Protein AF-A0A2I0W985-F1 (afdb_monomer_lite)

Radius of gyration: 20.7 Å; chains: 1; bounding box: 53×27×63 Å

Organism: NCBI:txid906689

InterPro domains:
  IPR001944 Glycoside hydrolase, family 35 [PR00742] (67-81)
  IPR001944 Glycoside hydrolase, family 35 [PR00742] (94-110)
  IPR001944 Glycoside hydrolase, family 35 [PTHR23421] (38-144)
  IPR008979 Galactose-binding-like domain superfamily [SSF49785] (37-110)
  IPR048913 Beta-galactosidase, galactose-binding domain [PF21467] (69-139)

pLDDT: mean 82.38, std 17.89, range [24.88, 96.0]

Structure (mmCIF, N/CA/C/O backbone):
data_AF-A0A2I0W985-F1
#
_entry.id   AF-A0A2I0W985-F1
#
loop_
_atom_site.group_PDB
_atom_site.id
_atom_site.type_symbol
_atom_site.label_atom_id
_atom_site.label_alt_id
_atom_site.label_comp_id
_atom_site.label_asym_id
_atom_site.label_entity_id
_atom_site.label_seq_id
_atom_site.pdbx_PDB_ins_code
_atom_site.Cartn_x
_atom_site.Cartn_y
_atom_site.Cartn_z
_atom_site.occupancy
_atom_site.B_iso_or_equiv
_atom_site.auth_seq_id
_atom_site.auth_comp_id
_atom_site.auth_asym_id
_atom_site.auth_atom_id
_atom_site.pdbx_PDB_model_num
ATOM 1 N N . MET A 1 1 ? -15.586 14.356 1.076 1.00 24.88 1 MET A N 1
ATOM 2 C CA . MET A 1 1 ? -17.024 14.196 1.381 1.00 24.88 1 MET A CA 1
ATOM 3 C C . MET A 1 1 ? -17.610 13.279 0.312 1.00 24.88 1 MET A C 1
ATOM 5 O O . MET A 1 1 ? -17.783 13.727 -0.810 1.00 24.88 1 MET A O 1
ATOM 9 N N . LEU A 1 2 ? -17.794 11.987 0.59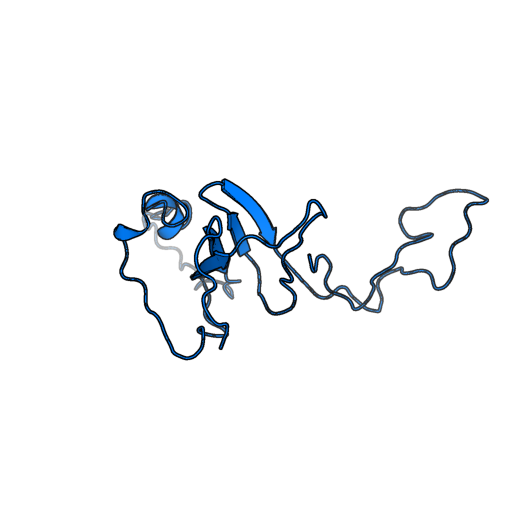0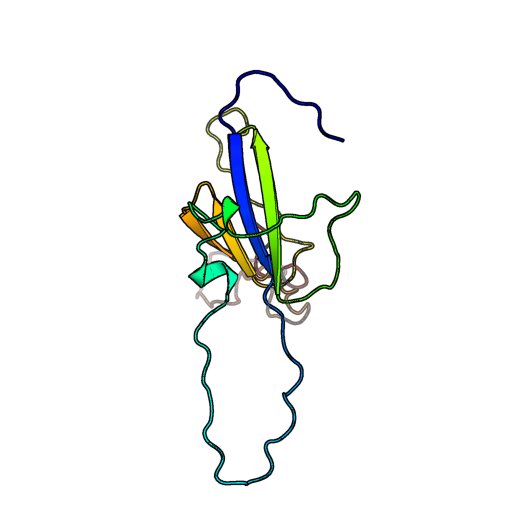 1.00 27.47 2 LEU A N 1
ATOM 10 C CA . LEU A 1 2 ? -18.401 11.036 -0.354 1.00 27.47 2 LEU A CA 1
ATOM 11 C C . LEU A 1 2 ? -19.771 10.635 0.201 1.00 27.47 2 LEU A C 1
ATOM 13 O O . LEU A 1 2 ? -19.882 10.203 1.346 1.00 27.47 2 LEU A O 1
ATOM 17 N N . ARG A 1 3 ? -20.822 10.910 -0.580 1.00 26.67 3 ARG A N 1
ATOM 18 C CA . ARG A 1 3 ? -22.226 10.664 -0.225 1.00 26.67 3 ARG A CA 1
ATOM 19 C C . ARG A 1 3 ? -22.527 9.164 -0.264 1.00 26.67 3 ARG A C 1
ATOM 21 O O . ARG A 1 3 ? -22.135 8.501 -1.216 1.00 26.67 3 ARG A O 1
ATOM 28 N N . ARG A 1 4 ? -23.290 8.684 0.727 1.00 35.59 4 ARG A N 1
ATOM 29 C CA . ARG A 1 4 ? -23.843 7.319 0.806 1.00 35.59 4 ARG A CA 1
ATOM 30 C C . ARG A 1 4 ? -24.839 7.051 -0.338 1.00 35.59 4 ARG A C 1
ATOM 32 O O . ARG A 1 4 ? -25.885 7.706 -0.362 1.00 35.59 4 ARG A O 1
ATOM 39 N N . PRO A 1 5 ? -24.609 6.071 -1.222 1.00 36.06 5 PRO A N 1
ATOM 40 C CA . PRO A 1 5 ? -25.668 5.396 -1.953 1.00 36.06 5 PRO A CA 1
ATOM 41 C C . PRO A 1 5 ? -26.315 4.339 -1.042 1.00 36.06 5 PRO A C 1
ATOM 43 O O . PRO A 1 5 ? -25.664 3.713 -0.211 1.00 36.06 5 PRO A O 1
ATOM 46 N N . ARG A 1 6 ? -27.626 4.138 -1.171 1.00 41.75 6 ARG A N 1
ATOM 47 C CA . ARG A 1 6 ? -28.341 3.062 -0.471 1.00 41.75 6 ARG A CA 1
ATOM 48 C C . ARG A 1 6 ? -28.221 1.772 -1.291 1.00 41.75 6 ARG A C 1
ATOM 50 O O . ARG A 1 6 ? -28.622 1.779 -2.449 1.00 41.75 6 ARG A O 1
ATOM 57 N N . GLY A 1 7 ? -27.727 0.686 -0.685 1.00 45.75 7 GLY A N 1
ATOM 58 C CA . GLY A 1 7 ? -27.944 -0.686 -1.178 1.00 45.75 7 GLY A CA 1
ATOM 59 C C . GLY A 1 7 ? -26.744 -1.462 -1.745 1.00 45.75 7 GLY A C 1
ATOM 60 O O . GLY A 1 7 ? -26.967 -2.493 -2.370 1.00 45.75 7 GLY A O 1
ATOM 61 N N . GLY A 1 8 ? -25.499 -1.013 -1.553 1.00 49.25 8 GLY A N 1
ATOM 62 C CA . GLY A 1 8 ? -24.298 -1.761 -1.959 1.00 49.25 8 GLY A CA 1
ATOM 63 C C . GLY A 1 8 ? -23.758 -2.694 -0.867 1.00 49.25 8 GLY A C 1
ATOM 64 O O . GLY A 1 8 ? -23.962 -2.452 0.323 1.00 49.25 8 GLY A O 1
ATOM 65 N N . ARG A 1 9 ? -23.035 -3.755 -1.259 1.00 57.47 9 ARG A N 1
ATOM 66 C CA . ARG A 1 9 ? -22.182 -4.511 -0.327 1.00 57.47 9 ARG A CA 1
ATOM 67 C C . ARG A 1 9 ? -21.066 -3.574 0.139 1.00 57.47 9 ARG A C 1
ATOM 69 O O . ARG A 1 9 ? -20.334 -3.039 -0.689 1.00 57.47 9 ARG A O 1
ATOM 76 N N . LEU A 1 10 ? -20.982 -3.360 1.447 1.00 65.12 10 LEU A N 1
ATOM 77 C CA . LEU A 1 10 ? -19.946 -2.535 2.052 1.00 65.12 10 LEU A CA 1
ATOM 78 C C . LEU A 1 10 ? -18.672 -3.360 2.232 1.00 65.12 10 LEU A C 1
ATOM 80 O O . LEU A 1 10 ? -18.707 -4.429 2.845 1.00 65.12 10 LEU A O 1
ATOM 84 N N . ASP A 1 11 ? -17.564 -2.836 1.732 1.00 73.94 11 ASP A N 1
ATOM 85 C CA . ASP A 1 11 ? -16.230 -3.383 1.903 1.00 73.94 11 ASP A CA 1
ATOM 86 C C . ASP A 1 11 ? -15.502 -2.636 3.016 1.00 73.94 11 ASP A C 1
ATOM 88 O O . ASP A 1 11 ? -15.419 -1.405 3.038 1.00 73.94 11 ASP A O 1
ATOM 92 N N . ARG A 1 12 ? -14.978 -3.401 3.973 1.00 78.94 12 ARG A N 1
ATOM 93 C CA . ARG A 1 12 ? -14.201 -2.877 5.093 1.00 78.94 12 ARG A CA 1
ATOM 94 C C . ARG A 1 12 ? -12.720 -3.079 4.831 1.00 78.94 12 ARG A C 1
ATOM 96 O O . ARG A 1 12 ? -12.269 -4.222 4.744 1.00 78.94 12 ARG A O 1
ATOM 103 N N . PHE A 1 13 ? -11.973 -1.983 4.798 1.00 79.38 13 PHE A N 1
ATOM 104 C CA . PHE A 1 13 ? -10.520 -1.995 4.742 1.00 79.38 13 PHE A CA 1
ATOM 105 C C . PHE A 1 13 ? -9.927 -1.654 6.099 1.00 79.38 13 PHE A C 1
ATOM 107 O O . PHE A 1 13 ? -10.341 -0.681 6.728 1.00 79.38 13 PHE A O 1
ATOM 114 N N . ASN A 1 14 ? -8.930 -2.435 6.506 1.00 82.25 14 ASN A N 1
ATOM 115 C CA . ASN A 1 14 ? -8.057 -2.107 7.624 1.00 82.25 14 ASN A CA 1
ATOM 116 C C . ASN A 1 14 ? -6.624 -1.959 7.112 1.00 82.25 14 ASN A C 1
ATOM 118 O O . ASN A 1 14 ? -6.186 -2.774 6.299 1.00 82.25 14 ASN A O 1
ATOM 122 N N . LEU A 1 15 ? -5.910 -0.934 7.573 1.00 78.38 15 LEU A N 1
ATOM 123 C CA . LEU A 1 15 ? -4.513 -0.674 7.231 1.00 78.38 15 LEU A CA 1
ATOM 124 C C . LEU A 1 15 ? -3.717 -0.500 8.515 1.00 78.38 15 LEU A C 1
ATOM 126 O O . LEU A 1 15 ? -4.019 0.397 9.296 1.00 78.38 15 LEU A O 1
ATOM 130 N N . ASP A 1 16 ? -2.694 -1.319 8.701 1.00 79.75 16 ASP A N 1
ATOM 131 C CA . ASP A 1 16 ? -1.712 -1.140 9.766 1.00 79.75 16 ASP A CA 1
ATOM 132 C C . ASP A 1 16 ? -0.483 -0.446 9.189 1.00 79.75 16 ASP A C 1
ATOM 134 O O . ASP A 1 16 ? 0.140 -0.972 8.268 1.00 79.75 16 ASP A O 1
ATOM 138 N N . ARG A 1 17 ? -0.129 0.735 9.703 1.00 76.69 17 ARG A N 1
ATOM 139 C CA . ARG A 1 17 ? 1.103 1.439 9.338 1.00 76.69 17 ARG A CA 1
ATOM 140 C C . ARG A 1 17 ? 2.220 1.075 10.311 1.00 76.69 17 ARG A C 1
ATOM 142 O O . ARG A 1 17 ? 2.381 1.710 11.349 1.00 76.69 17 ARG A O 1
ATOM 149 N N . SER A 1 18 ? 3.081 0.148 9.913 1.00 70.69 18 SER A N 1
ATOM 150 C CA . SER A 1 18 ? 4.339 -0.129 10.610 1.00 70.69 18 SER A CA 1
ATOM 151 C C . SER A 1 18 ? 5.310 1.067 10.554 1.00 70.69 18 SER A C 1
ATOM 153 O O . SER A 1 18 ? 5.470 1.716 9.515 1.00 70.69 18 SER A O 1
ATOM 155 N N . GLY A 1 19 ? 5.977 1.357 11.674 1.00 58.00 19 GLY A N 1
ATOM 156 C CA . GLY A 1 19 ? 7.070 2.330 11.752 1.00 58.00 19 GLY A CA 1
ATOM 157 C C . GLY A 1 19 ? 8.445 1.690 11.542 1.00 58.00 19 GLY A C 1
ATOM 158 O O . GLY A 1 19 ? 8.638 0.504 11.796 1.00 58.00 19 GLY A O 1
ATOM 159 N N . SER A 1 20 ? 9.419 2.485 11.101 1.00 49.50 20 SER A N 1
ATOM 160 C CA . SER A 1 20 ? 10.846 2.183 11.248 1.00 49.50 20 SER A CA 1
ATOM 161 C C . SER A 1 20 ? 11.343 2.886 12.506 1.00 49.50 20 SER A C 1
ATOM 163 O O . SER A 1 20 ? 11.435 4.113 12.515 1.00 49.50 20 SER A O 1
ATOM 165 N N . THR A 1 21 ? 11.624 2.141 13.571 1.00 44.72 21 THR A N 1
ATOM 166 C CA . THR A 1 21 ? 12.271 2.692 14.764 1.00 44.72 21 THR A CA 1
ATOM 167 C C . THR A 1 21 ? 13.716 3.084 14.421 1.00 44.72 21 THR A C 1
ATOM 169 O O . THR A 1 21 ? 14.464 2.252 13.901 1.00 44.72 21 THR A O 1
ATOM 172 N N . PRO A 1 22 ? 14.152 4.332 14.683 1.00 39.75 22 PRO A N 1
ATOM 173 C CA . PRO A 1 22 ? 15.569 4.615 14.882 1.00 39.75 22 PRO A CA 1
ATOM 174 C C . PRO A 1 22 ? 16.036 3.773 16.073 1.00 39.75 22 PRO A C 1
ATOM 176 O O . PRO A 1 22 ? 15.246 3.552 16.991 1.00 39.75 22 PRO A O 1
ATOM 179 N N . GLY A 1 23 ? 17.274 3.275 16.022 1.00 43.66 23 GLY A N 1
ATOM 180 C CA . GLY A 1 23 ? 17.841 2.341 16.997 1.00 43.66 23 GLY A CA 1
ATOM 181 C C . GLY A 1 23 ? 17.345 2.576 18.423 1.00 43.66 23 GLY A C 1
ATOM 182 O O . GLY A 1 23 ? 17.470 3.677 18.960 1.00 43.66 23 GLY A O 1
ATOM 183 N N . GLY A 1 24 ? 16.755 1.530 19.006 1.00 43.06 24 GLY A N 1
ATOM 184 C CA . GLY A 1 24 ? 16.394 1.529 20.417 1.00 43.06 24 GLY A CA 1
ATOM 185 C C . GLY A 1 24 ? 17.624 1.818 21.285 1.00 43.06 24 GLY A C 1
ATOM 186 O O . GLY A 1 24 ? 18.755 1.581 20.843 1.00 43.06 24 GLY A O 1
ATOM 187 N N . PRO A 1 25 ? 17.428 2.352 22.500 1.00 43.97 25 PRO A N 1
ATOM 188 C CA . PRO A 1 25 ? 18.530 2.702 23.379 1.00 43.97 25 PRO A CA 1
ATOM 189 C C . PRO A 1 25 ? 19.409 1.472 23.610 1.00 43.97 25 PRO A C 1
ATOM 191 O O . PRO A 1 25 ? 18.911 0.382 23.893 1.00 43.97 25 PRO A O 1
ATOM 194 N N . GLY A 1 26 ? 20.721 1.657 23.438 1.00 45.75 26 GLY A N 1
ATOM 195 C CA . GLY A 1 26 ? 21.715 0.625 23.686 1.00 45.75 26 GLY A CA 1
ATOM 196 C C . GLY A 1 26 ? 21.525 0.058 25.087 1.00 45.75 26 GLY A C 1
ATOM 197 O O . GLY A 1 26 ? 21.641 0.780 26.076 1.00 45.75 26 GLY A O 1
ATOM 198 N N . ALA A 1 27 ? 21.213 -1.233 25.157 1.00 46.16 27 ALA A N 1
ATOM 199 C CA . ALA A 1 27 ? 21.151 -1.954 26.410 1.00 46.16 27 ALA A CA 1
ATOM 200 C C . ALA A 1 27 ? 22.559 -1.973 27.020 1.00 46.16 27 ALA A C 1
ATOM 202 O O . ALA A 1 27 ? 23.464 -2.659 26.536 1.00 46.16 27 ALA A O 1
ATOM 203 N N . GLY A 1 28 ? 22.745 -1.189 28.083 1.00 45.53 28 GLY A N 1
ATOM 204 C CA . GLY A 1 28 ? 23.818 -1.420 29.035 1.00 45.53 28 GLY A CA 1
ATOM 205 C C . GLY A 1 28 ? 23.719 -2.860 29.533 1.00 45.53 28 GLY A C 1
ATOM 206 O O . GLY A 1 28 ? 22.627 -3.351 29.822 1.00 45.53 28 GLY A O 1
ATOM 207 N N . ARG A 1 29 ? 24.859 -3.553 29.584 1.00 51.22 29 ARG A N 1
ATOM 208 C CA . ARG A 1 29 ? 24.960 -4.923 30.096 1.00 51.22 29 ARG A CA 1
ATOM 209 C C . ARG A 1 29 ? 24.671 -4.934 31.597 1.00 51.22 29 ARG A C 1
ATOM 211 O O . ARG A 1 29 ? 25.592 -4.878 32.398 1.00 51.22 29 ARG A O 1
ATOM 218 N N . ASN A 1 30 ? 23.402 -5.046 31.953 1.00 53.91 30 ASN A N 1
ATOM 219 C CA . ASN A 1 30 ? 22.975 -5.698 33.180 1.00 53.91 30 ASN A CA 1
ATOM 220 C C . ASN A 1 30 ? 22.314 -7.013 32.756 1.00 53.91 30 ASN A C 1
ATOM 222 O O . ASN A 1 30 ? 21.611 -7.041 31.747 1.00 53.91 30 ASN A O 1
ATOM 226 N N . GLN A 1 31 ? 22.586 -8.105 33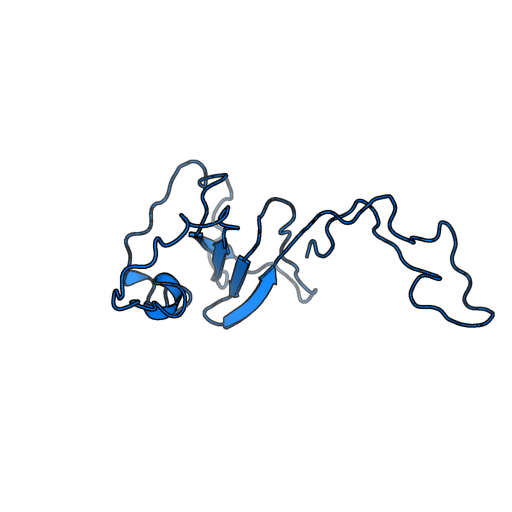.477 1.00 54.91 31 GLN A N 1
ATOM 227 C CA . GLN A 1 31 ? 21.888 -9.391 33.338 1.00 54.91 31 GLN A CA 1
ATOM 228 C C . GLN A 1 31 ? 20.420 -9.183 33.746 1.00 54.91 31 GLN A C 1
ATOM 230 O O . GLN A 1 31 ? 20.023 -9.450 34.872 1.00 54.91 31 GLN A O 1
ATOM 235 N N . GLY A 1 32 ? 19.654 -8.574 32.847 1.00 55.78 32 GLY A N 1
ATOM 236 C CA . GLY A 1 32 ? 18.236 -8.292 32.976 1.00 55.78 32 GLY A CA 1
ATOM 237 C C . GLY A 1 32 ? 17.467 -9.223 32.057 1.00 55.78 32 GLY A C 1
ATOM 238 O O . GLY A 1 32 ? 17.838 -9.413 30.898 1.00 55.78 32 GLY A O 1
ATOM 239 N N . GLU A 1 33 ? 16.423 -9.825 32.605 1.00 64.12 33 GLU A N 1
ATOM 240 C CA . GLU A 1 33 ? 15.418 -10.577 31.870 1.00 64.12 33 GLU A CA 1
ATOM 241 C C . GLU A 1 33 ? 14.864 -9.721 30.721 1.00 64.12 33 GLU A C 1
ATOM 243 O O . GLU A 1 33 ? 14.484 -8.566 30.913 1.00 64.12 33 GLU A O 1
ATOM 248 N N . VAL A 1 34 ? 14.894 -10.260 29.501 1.00 77.38 34 VAL A N 1
ATOM 249 C CA . VAL A 1 34 ? 14.380 -9.571 28.314 1.00 77.38 34 VAL A CA 1
ATOM 250 C C . VAL A 1 34 ? 12.961 -10.064 28.076 1.00 77.38 34 VAL A C 1
ATOM 252 O O . VAL A 1 34 ? 12.767 -11.193 27.628 1.00 77.38 34 VAL A O 1
ATOM 255 N N . GLU A 1 35 ? 11.970 -9.218 28.342 1.00 75.25 35 GLU A N 1
ATOM 256 C CA . GLU A 1 35 ? 10.596 -9.484 27.920 1.00 75.25 35 GLU A CA 1
ATOM 257 C C . GLU A 1 35 ? 10.472 -9.272 26.404 1.00 75.25 35 GLU A C 1
ATOM 259 O O . GLU A 1 35 ? 10.708 -8.181 25.879 1.00 75.25 35 GLU A O 1
ATOM 264 N N . ALA A 1 36 ? 10.115 -10.335 25.682 1.00 81.12 36 ALA A N 1
ATOM 265 C CA . ALA A 1 36 ? 9.891 -10.298 24.243 1.00 81.12 36 ALA A CA 1
ATOM 266 C C . ALA A 1 36 ? 8.387 -10.291 23.940 1.00 81.12 36 ALA A C 1
ATOM 268 O O . ALA A 1 36 ? 7.697 -11.289 24.145 1.00 81.12 36 ALA A O 1
ATOM 269 N N . LEU A 1 37 ? 7.884 -9.179 23.399 1.00 84.44 37 LEU A N 1
ATOM 270 C CA . LEU A 1 37 ? 6.532 -9.103 22.845 1.00 84.44 37 LEU A CA 1
ATOM 271 C C . LEU A 1 37 ? 6.554 -9.535 21.373 1.00 84.44 37 LEU A C 1
ATOM 273 O O . LEU A 1 37 ? 7.360 -9.043 20.581 1.00 84.44 37 LEU A O 1
ATOM 277 N N . ILE A 1 38 ? 5.673 -10.468 21.006 1.00 89.12 38 ILE A N 1
ATOM 278 C CA . ILE A 1 38 ? 5.574 -11.015 19.647 1.00 89.12 38 ILE A CA 1
ATOM 279 C C . ILE A 1 38 ? 4.383 -10.375 18.928 1.00 89.12 38 ILE A C 1
ATOM 281 O O . ILE A 1 38 ? 3.244 -10.507 19.370 1.00 89.12 38 ILE A O 1
ATOM 285 N N . GLY A 1 39 ? 4.645 -9.756 17.775 1.00 88.88 39 GLY A N 1
ATOM 286 C CA . GLY A 1 39 ? 3.610 -9.163 16.922 1.00 88.88 39 GLY A CA 1
ATOM 287 C C . GLY A 1 39 ? 3.087 -7.820 17.432 1.00 88.88 39 GLY A C 1
ATOM 288 O O . GLY A 1 39 ? 3.668 -7.205 18.327 1.00 88.88 39 GLY A O 1
ATOM 289 N N . LEU A 1 40 ? 2.002 -7.342 16.820 1.00 90.81 40 LEU A N 1
ATOM 290 C CA . LEU A 1 40 ? 1.346 -6.093 17.210 1.00 90.81 40 LEU A CA 1
ATOM 291 C C . LEU A 1 40 ? 0.080 -6.362 18.028 1.00 90.81 40 LEU A C 1
ATOM 293 O O . LEU A 1 40 ? -0.678 -7.290 17.747 1.00 90.81 40 LEU A O 1
ATOM 297 N N . GLU A 1 41 ? -0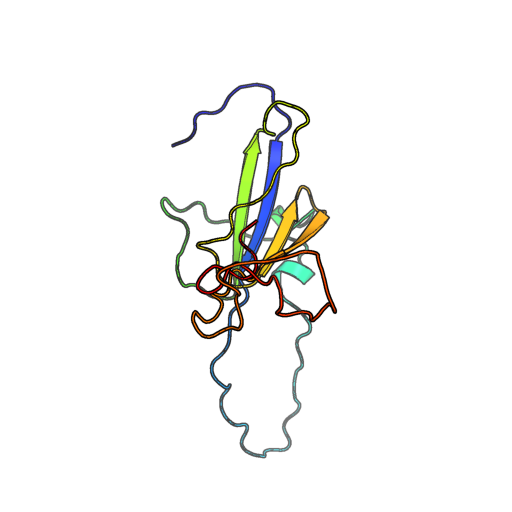.213 -5.493 18.996 1.00 91.44 41 GLU A N 1
ATOM 298 C CA . GLU A 1 41 ? -1.407 -5.612 19.845 1.00 91.44 41 GLU A CA 1
ATOM 299 C C . GLU A 1 41 ? -2.707 -5.664 19.022 1.00 91.44 41 GLU A C 1
ATOM 301 O O . GLU A 1 41 ? -3.574 -6.499 19.270 1.00 91.44 41 GLU A O 1
ATOM 306 N N . GLY A 1 42 ? -2.813 -4.854 17.962 1.00 90.69 42 GLY A N 1
ATOM 307 C CA . GLY A 1 42 ? -3.961 -4.893 17.048 1.00 90.69 42 GLY A CA 1
ATOM 308 C C . GLY A 1 42 ? -4.124 -6.234 16.315 1.00 90.69 42 GLY A C 1
ATOM 309 O O . GLY A 1 42 ? -5.250 -6.666 16.052 1.00 90.69 42 GLY A O 1
ATOM 310 N N . GLU A 1 43 ? -3.022 -6.937 16.030 1.00 91.38 43 GLU A N 1
ATOM 311 C CA . GLU A 1 43 ? -3.073 -8.281 15.448 1.00 91.38 43 GLU A CA 1
ATOM 312 C C . GLU A 1 43 ? -3.570 -9.306 16.468 1.00 91.38 43 GLU A C 1
ATOM 314 O O . GLU A 1 43 ? -4.426 -10.130 16.132 1.00 91.38 43 GLU A O 1
ATOM 319 N N . HIS A 1 44 ? -3.085 -9.217 17.711 1.00 91.62 44 HIS A N 1
ATOM 320 C CA . HIS A 1 44 ? -3.522 -10.070 18.816 1.00 91.62 44 HIS A CA 1
ATOM 321 C C . HIS A 1 44 ? -5.019 -9.895 19.104 1.00 91.62 44 HIS A C 1
ATOM 323 O O . HIS A 1 44 ? -5.757 -10.877 19.196 1.00 91.62 44 HIS A O 1
ATOM 329 N N . LEU A 1 45 ? -5.489 -8.645 19.125 1.00 93.25 45 LEU A N 1
ATOM 330 C CA . LEU A 1 45 ? -6.899 -8.289 19.286 1.00 93.25 45 LEU A CA 1
ATOM 331 C C . LEU A 1 45 ? -7.751 -8.589 18.047 1.00 93.25 45 LEU A C 1
ATOM 333 O O . LEU A 1 45 ? -8.974 -8.502 18.125 1.00 93.25 45 LEU A O 1
ATOM 337 N N . ARG A 1 46 ? -7.137 -8.957 16.913 1.00 92.56 46 ARG A N 1
ATOM 338 C CA . ARG A 1 46 ? -7.801 -9.263 15.634 1.00 92.56 46 ARG A CA 1
ATOM 339 C C . ARG A 1 46 ? -8.709 -8.134 15.137 1.00 92.56 46 ARG A C 1
ATOM 341 O O . ARG A 1 46 ? -9.766 -8.395 14.551 1.00 92.56 46 ARG A O 1
ATOM 348 N N . ILE A 1 47 ? -8.280 -6.881 15.308 1.00 93.31 47 ILE A N 1
ATOM 349 C CA . ILE A 1 47 ? -9.064 -5.687 14.933 1.00 93.31 47 ILE A CA 1
ATOM 350 C C . ILE A 1 47 ? -9.234 -5.519 13.417 1.00 93.31 47 ILE A C 1
ATOM 352 O O . ILE A 1 47 ? -9.988 -4.674 12.957 1.00 93.31 47 ILE A O 1
ATOM 356 N N . TYR A 1 48 ? -8.584 -6.357 12.613 1.00 89.75 48 TYR A N 1
ATOM 357 C CA . TYR A 1 48 ? -8.839 -6.460 11.178 1.00 89.75 48 TYR A CA 1
ATOM 358 C C . TYR A 1 48 ? -10.087 -7.293 10.826 1.00 89.75 48 TYR A C 1
ATOM 360 O O . TYR A 1 48 ? -10.495 -7.295 9.664 1.00 89.75 48 TYR A O 1
ATOM 368 N N . SER A 1 49 ? -10.673 -8.023 11.787 1.00 89.38 49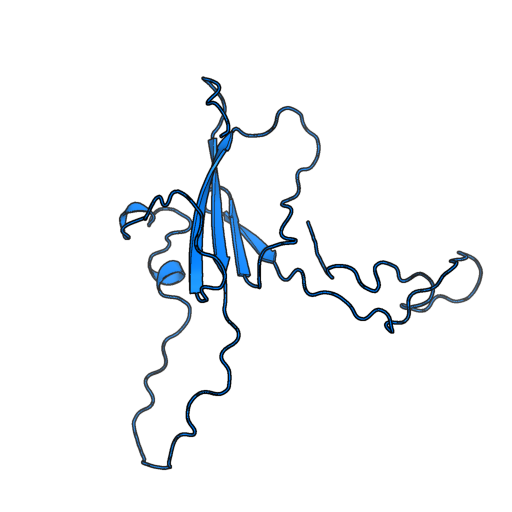 SER A N 1
ATOM 369 C CA . SER A 1 49 ? -11.789 -8.961 11.582 1.00 89.38 49 SER A CA 1
ATOM 370 C C . SER A 1 49 ? -12.866 -8.833 12.674 1.00 89.38 49 SER A C 1
ATOM 372 O O . SER A 1 49 ? -13.533 -7.805 12.756 1.00 89.38 49 SER A O 1
ATOM 374 N N . ASN A 1 50 ? -13.050 -9.859 13.509 1.00 86.81 50 ASN A N 1
ATOM 375 C CA . ASN A 1 50 ? -14.107 -9.934 14.521 1.00 86.81 50 ASN A CA 1
ATOM 376 C C . ASN A 1 50 ? -13.799 -9.104 15.774 1.00 86.81 50 ASN A C 1
ATOM 378 O O . ASN A 1 50 ? -14.687 -8.879 16.584 1.00 86.81 50 ASN A O 1
ATOM 382 N N . GLY A 1 51 ? -12.555 -8.658 15.949 1.00 84.12 51 GLY A N 1
ATOM 383 C CA . GLY A 1 51 ? -12.128 -7.912 17.129 1.00 84.12 51 GLY A CA 1
ATOM 384 C C . GLY A 1 51 ? -12.310 -6.403 17.032 1.00 84.12 51 GLY A C 1
ATOM 385 O O . GLY A 1 51 ? -11.670 -5.665 17.769 1.00 84.12 51 GLY A O 1
ATOM 386 N N . ILE A 1 52 ? -13.123 -5.916 16.097 1.00 84.88 52 ILE A N 1
ATOM 387 C CA . ILE A 1 52 ? -13.248 -4.475 15.838 1.00 84.88 52 ILE A CA 1
ATOM 388 C C . ILE A 1 52 ? -13.836 -3.713 17.021 1.00 84.88 52 ILE A C 1
ATOM 390 O O . ILE A 1 52 ? -13.432 -2.577 17.254 1.00 84.88 52 ILE A O 1
ATOM 394 N N . ASP A 1 53 ? -14.693 -4.360 17.805 1.00 88.31 53 ASP A N 1
ATOM 395 C CA . ASP A 1 53 ? -15.308 -3.766 18.992 1.00 88.31 53 ASP A CA 1
ATOM 396 C C . ASP A 1 53 ? -14.404 -3.845 20.238 1.00 88.31 53 ASP A C 1
ATOM 398 O O . ASP A 1 53 ? -14.724 -3.263 21.272 1.00 88.31 53 ASP A O 1
ATOM 402 N N . ASN A 1 54 ? -13.242 -4.509 20.144 1.00 89.81 54 ASN A N 1
ATOM 403 C CA . ASN A 1 54 ? -12.286 -4.628 21.252 1.00 89.81 54 ASN A CA 1
ATOM 404 C C . ASN A 1 54 ? -11.479 -3.343 21.489 1.00 89.81 54 ASN A C 1
ATOM 406 O O . ASN A 1 54 ? -10.733 -3.256 22.463 1.00 89.81 54 ASN A O 1
ATOM 410 N N . VAL A 1 55 ? -11.580 -2.357 20.593 1.00 91.38 55 VAL A N 1
ATOM 411 C CA . VAL A 1 55 ? -10.820 -1.106 20.663 1.00 91.38 55 VAL A CA 1
ATOM 412 C C . VAL A 1 55 ? -11.717 0.097 20.417 1.00 91.38 55 VAL A C 1
ATOM 414 O O . VAL A 1 55 ? -12.708 0.044 19.689 1.00 91.38 55 VAL A O 1
ATOM 417 N N . LYS A 1 56 ? -11.338 1.234 21.002 1.00 92.00 56 LYS A N 1
ATOM 418 C CA . LYS A 1 56 ? -12.034 2.499 20.779 1.00 92.00 56 LYS A CA 1
ATOM 419 C C . LYS A 1 56 ? -11.503 3.180 19.519 1.00 92.00 56 LYS A C 1
ATOM 421 O O . LYS A 1 56 ? -10.460 3.831 19.548 1.00 92.00 56 LYS A O 1
ATOM 426 N N . TRP A 1 57 ? -12.254 3.080 18.429 1.00 90.25 57 TRP A N 1
ATOM 427 C CA . TRP A 1 57 ? -11.953 3.807 17.197 1.00 90.25 57 TRP A CA 1
ATOM 428 C C . TRP A 1 57 ? -12.214 5.305 17.352 1.00 90.25 57 TRP A C 1
ATOM 430 O O . TRP A 1 57 ? -13.238 5.731 17.889 1.00 90.25 57 TRP A O 1
ATOM 440 N N . ILE A 1 58 ? -11.299 6.114 16.824 1.00 90.25 58 ILE A N 1
ATOM 441 C CA . ILE A 1 58 ? -11.484 7.558 16.686 1.00 90.25 58 ILE A CA 1
ATOM 442 C C . ILE A 1 58 ? -11.882 7.883 15.247 1.00 90.25 58 ILE A C 1
ATOM 444 O O . ILE A 1 58 ? -11.324 7.333 14.301 1.00 90.25 58 ILE A O 1
ATOM 448 N N . THR A 1 59 ? -12.844 8.793 15.075 1.00 88.06 59 THR A N 1
ATOM 449 C CA . THR A 1 59 ? -13.263 9.286 13.750 1.00 88.06 59 THR A CA 1
ATOM 450 C C . THR A 1 59 ? -12.893 10.765 13.619 1.00 88.06 59 THR A C 1
ATOM 452 O O . THR A 1 59 ? -13.749 11.632 13.806 1.00 88.06 59 THR A O 1
ATOM 455 N N . PRO A 1 60 ? -11.609 11.090 13.388 1.00 84.19 60 PRO A N 1
ATOM 456 C CA . PRO A 1 60 ? -11.173 12.474 13.261 1.00 84.19 60 PRO A CA 1
ATOM 457 C C . PRO A 1 60 ? -11.633 13.088 11.929 1.00 84.19 60 PRO A C 1
ATOM 459 O O . PRO A 1 60 ? -11.931 12.379 10.967 1.00 84.19 60 PRO A O 1
ATOM 462 N N . SER A 1 61 ? -11.647 14.422 11.849 1.00 83.56 61 SER A N 1
ATOM 463 C CA . SER A 1 61 ? -11.936 15.154 10.603 1.00 83.56 61 SER A CA 1
ATOM 464 C C . SER A 1 61 ? -10.873 14.925 9.523 1.00 83.56 61 SER A C 1
ATOM 466 O O . SER A 1 61 ? -11.184 14.931 8.332 1.00 83.56 61 SER A O 1
ATOM 468 N N . LEU A 1 62 ? -9.625 14.696 9.942 1.00 82.19 62 LEU A N 1
ATOM 469 C CA . LEU A 1 62 ? -8.503 14.314 9.094 1.00 82.19 62 LEU A CA 1
ATOM 470 C C . LEU A 1 62 ? -7.803 13.090 9.696 1.00 82.19 62 LEU A C 1
ATOM 472 O O . LEU A 1 62 ? -7.565 13.070 10.905 1.00 82.19 62 LEU A O 1
ATOM 476 N N . PRO A 1 63 ? -7.446 12.082 8.882 1.00 79.31 63 PRO A N 1
ATOM 477 C CA . PRO A 1 63 ? -6.693 10.939 9.373 1.00 79.31 63 PRO A CA 1
ATOM 478 C C . PRO A 1 63 ? -5.323 11.405 9.892 1.00 79.31 63 PRO A C 1
ATOM 480 O O . PRO A 1 63 ? -4.695 12.257 9.248 1.00 79.31 63 PRO A O 1
ATOM 483 N N . PRO A 1 64 ? -4.835 10.855 11.021 1.00 80.81 64 PRO A N 1
ATOM 484 C CA . PRO A 1 64 ? -3.515 11.189 11.530 1.00 80.81 64 PRO A CA 1
ATOM 485 C C . PRO A 1 64 ? -2.456 10.897 10.473 1.00 80.81 64 PRO A C 1
ATOM 487 O O . PRO A 1 64 ? -2.436 9.816 9.879 1.00 80.81 64 PRO A O 1
ATOM 490 N N . LYS A 1 65 ? -1.584 11.872 10.231 1.00 80.19 65 LYS A N 1
ATOM 491 C CA . LYS A 1 65 ? -0.410 11.724 9.370 1.00 80.19 65 LYS A CA 1
ATOM 492 C C . LYS A 1 65 ? 0.818 11.534 10.245 1.00 80.19 65 LYS A C 1
ATOM 494 O O . LYS A 1 65 ? 0.834 11.949 11.396 1.00 80.19 65 LYS A O 1
ATOM 499 N N . ASP A 1 66 ? 1.818 10.854 9.697 1.00 80.94 66 ASP A N 1
ATOM 500 C CA . ASP A 1 66 ? 3.139 10.688 10.330 1.00 80.94 66 ASP A CA 1
ATOM 501 C C . ASP A 1 66 ? 3.172 10.056 11.728 1.00 80.94 66 ASP A C 1
ATOM 503 O O . ASP A 1 66 ? 4.198 10.066 12.396 1.00 80.94 66 ASP A O 1
ATOM 507 N N . GLN A 1 67 ? 2.091 9.374 12.107 1.00 86.00 67 GLN A N 1
ATOM 508 C CA . GLN A 1 67 ? 2.067 8.470 13.249 1.00 86.00 67 GLN A CA 1
ATOM 509 C C . GLN A 1 67 ? 2.467 7.056 12.820 1.00 86.00 67 GLN A C 1
ATOM 511 O O . GLN A 1 67 ? 1.974 6.525 11.820 1.00 86.00 67 GLN A O 1
ATOM 516 N N . ALA A 1 68 ? 3.415 6.478 13.554 1.00 88.44 68 ALA A N 1
ATOM 517 C CA . ALA A 1 68 ? 3.794 5.079 13.429 1.00 88.44 68 ALA A CA 1
ATOM 518 C C . ALA A 1 68 ? 2.802 4.187 14.190 1.00 88.44 68 ALA A C 1
ATOM 520 O O . ALA A 1 68 ? 2.136 4.650 15.112 1.00 88.44 68 ALA A O 1
ATOM 521 N N . LEU A 1 69 ? 2.740 2.907 13.814 1.00 90.25 69 LEU A N 1
ATOM 522 C CA . LEU A 1 69 ? 1.921 1.874 14.463 1.00 90.25 69 LEU A CA 1
ATOM 523 C C . LEU A 1 69 ? 0.447 2.284 14.566 1.00 90.25 69 LEU A C 1
ATOM 525 O O . LEU A 1 69 ? -0.175 2.220 15.622 1.00 90.25 69 LEU A O 1
ATOM 529 N N . THR A 1 70 ? -0.094 2.780 13.454 1.00 91.31 70 THR A N 1
ATOM 530 C CA . THR A 1 70 ? -1.456 3.316 13.386 1.00 91.31 70 THR A CA 1
ATOM 531 C C . THR A 1 70 ? -2.346 2.401 12.565 1.00 91.31 70 THR A C 1
ATOM 533 O O . THR A 1 70 ? -2.019 2.078 11.422 1.00 91.31 70 THR A O 1
ATOM 536 N N . TRP A 1 71 ? -3.497 2.051 13.136 1.00 93.06 71 TRP A N 1
ATOM 537 C CA . TRP A 1 71 ? -4.554 1.319 12.453 1.00 93.06 71 TRP A CA 1
ATOM 538 C C . TRP A 1 71 ? -5.576 2.286 11.866 1.00 93.06 71 TRP A C 1
ATOM 540 O O . TRP A 1 71 ? -6.131 3.131 12.567 1.00 93.06 71 TRP A O 1
ATOM 550 N N . TYR A 1 72 ? -5.853 2.137 10.577 1.00 92.12 72 TYR A N 1
ATOM 551 C CA . TYR A 1 72 ? -6.918 2.852 9.885 1.00 92.12 72 TYR A CA 1
ATOM 552 C C . TYR A 1 72 ? -8.006 1.864 9.500 1.00 92.12 72 TYR A C 1
ATOM 554 O O . TYR A 1 72 ? -7.700 0.804 8.963 1.00 92.12 72 TYR A O 1
ATOM 562 N N . MET A 1 73 ? -9.263 2.243 9.711 1.00 90.75 73 MET A N 1
ATOM 563 C CA . MET A 1 73 ? -10.420 1.510 9.215 1.00 90.75 73 MET A CA 1
ATOM 564 C C . MET A 1 73 ? -11.237 2.422 8.310 1.00 90.75 73 MET A C 1
ATOM 566 O O . MET A 1 73 ? -11.531 3.566 8.660 1.00 90.75 73 MET A O 1
ATOM 570 N N . VAL A 1 74 ? -11.645 1.905 7.158 1.00 89.62 74 VAL A N 1
ATOM 571 C CA . VAL A 1 74 ? -12.608 2.573 6.286 1.00 89.62 74 VAL A CA 1
ATOM 572 C C . VAL A 1 74 ? -13.629 1.566 5.782 1.00 89.62 74 VAL A C 1
ATOM 574 O O . VAL A 1 74 ? -13.308 0.413 5.504 1.00 89.62 74 VAL A O 1
ATOM 577 N N . VAL A 1 75 ? -14.877 2.012 5.685 1.00 90.12 75 VAL A N 1
ATOM 578 C CA . VAL A 1 75 ? -15.971 1.253 5.084 1.00 90.12 75 VAL A CA 1
ATOM 579 C C . VAL A 1 75 ? -16.390 1.996 3.823 1.00 90.12 75 VAL A C 1
ATOM 581 O O . VAL A 1 75 ? -16.774 3.164 3.900 1.00 90.12 75 VAL A O 1
ATOM 584 N N . VAL A 1 76 ? -16.274 1.339 2.673 1.00 89.38 76 VAL A N 1
ATOM 585 C CA . VAL A 1 76 ? -16.606 1.896 1.354 1.00 89.38 76 VAL A CA 1
ATOM 586 C C . VAL A 1 76 ? -17.608 1.001 0.641 1.00 89.38 76 VAL A C 1
ATOM 588 O O . VAL A 1 76 ? -17.693 -0.189 0.922 1.00 89.38 76 VAL A O 1
ATOM 591 N N . ASP A 1 77 ? -18.377 1.561 -0.285 1.00 90.31 77 ASP A N 1
ATOM 592 C CA . ASP A 1 77 ? -19.200 0.749 -1.178 1.00 90.31 77 ASP A CA 1
ATOM 593 C C . ASP A 1 77 ? -18.317 0.023 -2.194 1.00 90.31 77 ASP A C 1
ATOM 595 O O . ASP A 1 77 ? -17.385 0.618 -2.747 1.00 90.31 77 ASP A O 1
ATOM 599 N N . ALA A 1 78 ? -18.640 -1.240 -2.474 1.00 90.38 78 ALA A N 1
ATOM 600 C CA . ALA A 1 78 ? -17.983 -1.982 -3.539 1.00 90.38 78 ALA A CA 1
ATOM 601 C C . ALA A 1 78 ? -18.124 -1.229 -4.882 1.00 90.38 78 ALA A C 1
ATOM 603 O O . ALA A 1 78 ? -19.230 -0.786 -5.232 1.00 90.38 78 ALA A O 1
ATOM 604 N N . PRO A 1 79 ? -17.034 -1.070 -5.654 1.00 90.31 79 PRO A N 1
ATOM 605 C CA . PRO A 1 79 ? -17.103 -0.453 -6.969 1.00 90.31 79 PRO A CA 1
ATOM 606 C C . PRO A 1 79 ? -17.986 -1.284 -7.909 1.00 90.31 79 PRO A C 1
ATOM 608 O O . PRO A 1 79 ? -18.102 -2.502 -7.784 1.00 90.31 79 PRO A O 1
ATOM 611 N N . LYS A 1 80 ? -18.635 -0.613 -8.863 1.00 92.50 80 LYS A N 1
ATOM 612 C CA . LYS A 1 80 ? -19.488 -1.277 -9.856 1.00 92.50 80 LYS A CA 1
ATOM 613 C C . LYS A 1 80 ? -18.629 -1.936 -10.939 1.00 92.50 80 LYS A C 1
ATOM 615 O O . LYS A 1 80 ? -17.665 -1.330 -11.395 1.00 92.50 80 LYS A O 1
ATOM 620 N N . GLY A 1 81 ? -19.055 -3.105 -11.417 1.00 93.06 81 GLY A N 1
ATOM 621 C CA . GLY A 1 81 ? -18.418 -3.828 -12.524 1.00 93.06 81 GLY A CA 1
ATOM 622 C C . GLY A 1 81 ? -17.662 -5.079 -12.076 1.00 93.06 81 GLY A C 1
ATOM 623 O O . GLY A 1 81 ? -17.742 -5.485 -10.920 1.00 93.06 81 GLY A O 1
ATOM 624 N N . THR A 1 82 ? -16.959 -5.703 -13.020 1.00 94.06 82 THR A N 1
ATOM 625 C CA . THR A 1 82 ? -16.159 -6.929 -12.821 1.00 94.06 82 THR A CA 1
ATOM 626 C C . THR A 1 82 ? -14.665 -6.705 -13.038 1.00 94.06 82 THR A C 1
ATOM 628 O O . THR A 1 82 ? -13.887 -7.655 -13.001 1.00 94.06 82 THR A O 1
ATOM 631 N N . GLU A 1 83 ? -14.270 -5.459 -13.293 1.00 94.75 83 GLU A N 1
ATOM 632 C CA . GLU A 1 83 ? -12.880 -5.090 -13.525 1.00 94.75 83 GLU A CA 1
ATOM 633 C C . GLU A 1 83 ? -12.044 -5.249 -12.249 1.00 94.75 83 GLU A C 1
ATOM 635 O O . GLU A 1 83 ? -12.554 -5.050 -11.139 1.00 94.75 83 GLU A O 1
ATOM 640 N N . PRO A 1 84 ? -10.753 -5.596 -12.380 1.00 92.75 84 PRO A N 1
ATOM 641 C CA . PRO A 1 84 ? -9.862 -5.697 -11.238 1.00 92.75 84 PRO A CA 1
ATOM 642 C C . PRO A 1 84 ? -9.714 -4.344 -10.538 1.00 92.75 84 PRO A C 1
ATOM 644 O O . PRO A 1 84 ? -9.678 -3.283 -11.163 1.00 92.75 84 PRO A O 1
ATOM 647 N N . VAL A 1 85 ? -9.581 -4.396 -9.215 1.00 92.12 85 VAL A N 1
ATOM 648 C CA . VAL A 1 85 ? -9.448 -3.218 -8.357 1.00 92.12 85 VAL A CA 1
ATOM 649 C C . VAL A 1 85 ? -8.109 -3.249 -7.633 1.00 92.12 85 VAL A C 1
ATOM 651 O O . VAL A 1 85 ? -7.667 -4.301 -7.176 1.00 92.12 85 VAL A O 1
ATOM 654 N N . GLY A 1 86 ? -7.469 -2.087 -7.530 1.00 92.12 86 GLY A N 1
ATOM 655 C CA . GLY A 1 86 ? -6.217 -1.893 -6.798 1.00 92.12 86 GLY A CA 1
ATOM 656 C C . GLY A 1 86 ? -6.355 -0.774 -5.772 1.00 92.12 86 GLY A C 1
ATOM 657 O O . GLY A 1 86 ? -7.172 0.134 -5.941 1.00 92.12 86 GLY A O 1
ATOM 658 N N . LEU A 1 87 ? -5.555 -0.828 -4.708 1.00 92.31 87 LEU A N 1
ATOM 659 C CA . LEU A 1 87 ? -5.535 0.208 -3.675 1.00 92.31 87 LEU A CA 1
ATOM 660 C C . LEU A 1 87 ? -4.348 1.134 -3.903 1.00 92.31 87 LEU A C 1
ATOM 662 O O . LEU A 1 87 ? -3.207 0.707 -3.798 1.00 92.31 87 LEU A O 1
ATOM 666 N N . ASP A 1 88 ? -4.601 2.414 -4.169 1.00 93.25 88 ASP A N 1
ATOM 667 C CA . ASP A 1 88 ? -3.518 3.387 -4.312 1.00 93.25 88 ASP A CA 1
ATOM 668 C C . ASP A 1 88 ? -2.908 3.734 -2.948 1.00 93.25 88 ASP A C 1
ATOM 670 O O . ASP A 1 88 ? -3.423 4.564 -2.196 1.00 93.25 88 ASP A O 1
ATOM 674 N N . MET A 1 89 ? -1.777 3.103 -2.647 1.00 91.81 89 MET A N 1
ATOM 675 C CA . MET A 1 89 ? -1.050 3.278 -1.395 1.00 91.81 89 MET A CA 1
ATOM 676 C C . MET A 1 89 ? 0.028 4.360 -1.479 1.00 91.81 89 MET A C 1
ATOM 678 O O . MET A 1 89 ? 0.790 4.499 -0.532 1.00 91.81 89 MET A O 1
ATOM 682 N N . LYS A 1 90 ? 0.119 5.158 -2.555 1.00 90.31 90 LYS A N 1
ATOM 683 C CA . LYS A 1 90 ? 1.230 6.109 -2.798 1.00 90.31 90 LYS A CA 1
ATOM 684 C C . LYS A 1 90 ? 1.594 7.007 -1.606 1.00 90.31 90 LYS A C 1
ATOM 686 O O . LYS A 1 90 ? 2.763 7.346 -1.438 1.00 90.31 90 LYS A O 1
ATOM 691 N N . TYR A 1 91 ? 0.603 7.430 -0.824 1.00 87.75 91 TYR A N 1
ATOM 692 C CA . TYR A 1 91 ? 0.788 8.335 0.319 1.00 87.75 91 TYR A CA 1
ATOM 693 C C . TYR A 1 91 ? 0.888 7.616 1.668 1.00 87.75 91 TYR A C 1
ATOM 695 O O . TYR A 1 91 ? 1.019 8.265 2.705 1.00 87.75 91 TYR A O 1
ATOM 703 N N . MET A 1 92 ? 0.816 6.288 1.664 1.00 89.06 92 MET A N 1
ATOM 704 C CA . MET A 1 92 ? 1.001 5.469 2.851 1.00 89.06 92 MET A CA 1
ATOM 705 C C . MET A 1 92 ? 2.490 5.212 3.103 1.00 89.06 92 MET A C 1
ATOM 707 O O . MET A 1 92 ? 3.339 5.353 2.225 1.00 89.06 92 MET A O 1
ATOM 711 N N . GLY A 1 93 ? 2.808 4.833 4.341 1.00 90.38 93 GLY A N 1
ATOM 712 C CA . GLY A 1 93 ? 4.141 4.367 4.719 1.00 90.38 93 GLY A CA 1
ATOM 713 C C . GLY A 1 93 ? 4.331 2.888 4.386 1.00 90.38 93 GLY A C 1
ATOM 714 O O . GLY A 1 93 ? 4.049 2.438 3.287 1.00 90.38 93 GLY A O 1
ATOM 715 N N . LYS A 1 94 ? 4.782 2.105 5.359 1.00 92.88 94 LYS A N 1
ATOM 716 C CA . LYS A 1 94 ? 4.903 0.648 5.253 1.00 92.88 94 LYS A CA 1
ATOM 717 C C . LYS A 1 94 ? 3.812 -0.003 6.086 1.00 92.88 94 LYS A C 1
ATOM 719 O O . LYS A 1 94 ? 3.520 0.501 7.168 1.00 92.88 94 LYS A O 1
ATOM 724 N N . GLY A 1 95 ? 3.277 -1.135 5.654 1.00 94.19 95 GLY A N 1
ATOM 725 C CA . GLY A 1 95 ? 2.232 -1.775 6.428 1.00 94.19 95 GLY A CA 1
ATOM 726 C C . GLY A 1 95 ? 1.641 -3.037 5.843 1.00 94.19 95 GLY A C 1
ATOM 727 O O . GLY A 1 95 ? 2.191 -3.634 4.916 1.00 94.19 95 GLY A O 1
ATOM 728 N N . GLN A 1 96 ? 0.495 -3.415 6.394 1.00 95.38 96 GLN A N 1
ATOM 729 C CA . GLN A 1 96 ? -0.324 -4.524 5.930 1.00 95.38 96 GLN A CA 1
ATOM 730 C C . GLN A 1 96 ? -1.776 -4.080 5.774 1.00 95.38 96 GLN A C 1
ATOM 732 O O . GLN A 1 96 ? -2.246 -3.177 6.467 1.00 95.38 96 GLN A O 1
ATOM 737 N N . ALA A 1 97 ? -2.464 -4.683 4.810 1.00 94.81 97 ALA A N 1
ATOM 738 C CA . ALA A 1 97 ? -3.842 -4.371 4.487 1.00 94.81 97 ALA A CA 1
ATOM 739 C C . ALA A 1 97 ? -4.735 -5.609 4.600 1.00 94.81 97 ALA A C 1
ATOM 741 O O . ALA A 1 97 ? -4.332 -6.730 4.266 1.00 94.81 97 ALA A O 1
ATOM 742 N N . TRP A 1 98 ? -5.976 -5.381 5.026 1.00 94.94 98 TRP A N 1
ATOM 743 C CA . TRP A 1 98 ? -7.023 -6.392 5.109 1.00 94.94 98 TRP A CA 1
ATOM 744 C C . TRP A 1 98 ? -8.306 -5.883 4.465 1.00 94.94 98 TRP A C 1
ATOM 746 O O . TRP A 1 98 ? -8.665 -4.720 4.636 1.00 94.94 98 TRP A O 1
ATOM 756 N N . LEU A 1 99 ? -9.016 -6.780 3.785 1.00 94.00 99 LEU A N 1
ATOM 757 C CA . LEU A 1 99 ? -10.333 -6.560 3.204 1.00 94.00 99 LEU A CA 1
ATOM 758 C C . LEU A 1 99 ? -11.302 -7.590 3.781 1.00 94.00 99 LEU A C 1
ATOM 760 O O . LEU A 1 99 ? -11.091 -8.795 3.634 1.00 94.00 99 LEU A O 1
ATOM 764 N N . ASN A 1 100 ? -12.366 -7.127 4.437 1.00 92.44 100 ASN A N 1
ATOM 765 C CA . ASN A 1 100 ? -13.413 -7.988 5.000 1.00 92.44 100 ASN A CA 1
ATOM 766 C C . ASN A 1 100 ? -12.846 -9.137 5.863 1.00 92.44 100 ASN A C 1
ATOM 768 O O . ASN A 1 100 ? -13.237 -10.296 5.718 1.00 92.44 100 ASN A O 1
ATOM 772 N N . GLY A 1 101 ? -11.870 -8.828 6.725 1.00 92.38 101 GLY A N 1
ATOM 773 C CA . GLY A 1 101 ? -11.217 -9.804 7.605 1.00 92.38 101 GLY A CA 1
ATOM 774 C C . GLY A 1 101 ? -10.098 -10.632 6.969 1.00 92.38 101 GLY A C 1
ATOM 775 O O . GLY A 1 101 ? -9.429 -11.373 7.684 1.00 92.38 101 GLY A O 1
ATOM 776 N N . LYS A 1 102 ? -9.850 -10.510 5.660 1.00 94.19 102 LYS A N 1
ATOM 777 C CA . LYS A 1 102 ? -8.817 -11.271 4.943 1.00 94.19 102 LYS A CA 1
ATOM 778 C C . LYS A 1 102 ? -7.621 -10.388 4.623 1.00 94.19 102 LYS A C 1
ATOM 780 O O . LYS A 1 102 ? -7.797 -9.298 4.089 1.00 94.19 102 LYS A O 1
ATOM 785 N N . ALA A 1 103 ? -6.412 -10.855 4.920 1.00 93.81 103 ALA A N 1
ATOM 786 C CA . ALA A 1 103 ? -5.197 -10.142 4.537 1.00 93.81 103 ALA A CA 1
ATOM 787 C C . ALA A 1 103 ? -5.074 -10.105 3.005 1.00 93.81 103 ALA A C 1
ATOM 789 O O . ALA A 1 103 ? -5.174 -11.144 2.355 1.00 93.81 103 ALA A O 1
ATOM 790 N N . ILE A 1 104 ? -4.857 -8.914 2.445 1.00 94.62 104 ILE A N 1
ATOM 791 C CA . ILE A 1 104 ? -4.663 -8.712 0.998 1.00 94.62 104 ILE A CA 1
ATOM 792 C C . ILE A 1 104 ? -3.201 -8.436 0.636 1.00 94.62 104 ILE A C 1
ATOM 794 O O . ILE A 1 104 ? -2.838 -8.496 -0.533 1.00 94.62 104 ILE A O 1
ATOM 798 N N . GLY A 1 105 ? -2.346 -8.191 1.632 1.00 95.50 105 GLY A N 1
ATOM 799 C CA . GLY A 1 105 ? -0.900 -8.140 1.448 1.00 95.50 105 GLY A CA 1
ATOM 800 C C . GLY A 1 105 ? -0.217 -7.042 2.250 1.00 95.50 105 GLY A C 1
ATOM 801 O O . GLY A 1 105 ? -0.849 -6.256 2.958 1.00 95.50 105 GLY A O 1
ATOM 802 N N . ARG A 1 106 ? 1.109 -7.008 2.124 1.00 96.00 106 ARG A N 1
ATOM 803 C CA . ARG A 1 106 ? 1.946 -5.926 2.643 1.00 96.00 106 ARG A CA 1
ATOM 804 C C . ARG A 1 106 ? 2.035 -4.820 1.605 1.00 96.00 106 ARG A C 1
ATOM 806 O O . ARG A 1 106 ? 2.198 -5.117 0.427 1.00 96.00 106 ARG A O 1
ATOM 813 N N . PHE A 1 107 ? 2.013 -3.573 2.051 1.00 94.75 107 PHE A N 1
ATOM 814 C CA . PHE A 1 107 ? 2.307 -2.424 1.207 1.00 94.75 107 PHE A CA 1
ATOM 815 C C . PHE A 1 107 ? 3.603 -1.761 1.663 1.00 94.75 107 PHE A C 1
ATOM 817 O O . PHE A 1 107 ? 3.868 -1.595 2.857 1.00 94.75 107 PHE A O 1
ATOM 824 N N . TRP A 1 108 ? 4.425 -1.381 0.691 1.00 95.00 108 TRP A N 1
ATOM 825 C CA . TRP A 1 108 ? 5.595 -0.548 0.923 1.00 95.00 108 TRP A CA 1
ATOM 826 C C . TRP A 1 108 ? 5.921 0.232 -0.363 1.00 95.00 108 TRP A C 1
ATOM 828 O O . TRP A 1 108 ? 6.769 -0.195 -1.148 1.00 95.00 108 TRP A O 1
ATOM 838 N N . PRO A 1 109 ? 5.252 1.374 -0.599 1.00 93.56 109 PRO A N 1
ATOM 839 C CA . PRO A 1 109 ? 5.406 2.227 -1.772 1.00 93.56 109 PRO A CA 1
ATOM 840 C C . PRO A 1 109 ? 6.696 3.054 -1.671 1.00 93.56 109 PRO A C 1
ATOM 842 O O . PRO A 1 109 ? 6.696 4.281 -1.775 1.00 93.56 109 PRO A O 1
ATOM 845 N N . ARG A 1 110 ? 7.827 2.388 -1.421 1.00 93.44 110 ARG A N 1
ATOM 846 C CA . ARG A 1 110 ? 9.129 3.041 -1.317 1.00 93.44 110 ARG A CA 1
ATOM 847 C C . ARG A 1 110 ? 9.508 3.583 -2.686 1.00 93.44 110 ARG A C 1
ATOM 849 O O . ARG A 1 110 ? 9.456 2.855 -3.667 1.00 93.44 110 ARG A O 1
ATOM 856 N N . LYS A 1 111 ? 9.932 4.840 -2.761 1.00 93.12 111 LYS A N 1
ATOM 857 C CA . LYS A 1 111 ? 10.461 5.397 -4.007 1.00 93.12 111 LYS A CA 1
ATOM 858 C C . LYS A 1 111 ? 11.744 4.653 -4.402 1.00 93.12 111 LYS A C 1
ATOM 860 O O . LYS A 1 111 ? 12.668 4.573 -3.589 1.00 93.12 111 LYS A O 1
ATOM 865 N N . SER A 1 112 ? 11.780 4.093 -5.607 1.00 93.75 112 SER A N 1
ATOM 866 C CA . SER A 1 112 ? 12.985 3.500 -6.192 1.00 93.75 112 SER A CA 1
ATOM 867 C C . SER A 1 112 ? 14.003 4.590 -6.540 1.00 93.75 112 SER A C 1
ATOM 869 O O . SER A 1 112 ? 13.662 5.776 -6.639 1.00 93.75 112 SER A O 1
ATOM 871 N N . SER A 1 113 ? 15.272 4.213 -6.699 1.00 93.62 113 SER A N 1
ATOM 872 C CA . SER A 1 113 ? 16.303 5.182 -7.072 1.00 93.62 113 SER A CA 1
ATOM 873 C C . SER A 1 113 ? 16.116 5.589 -8.529 1.00 93.62 113 SER A C 1
ATOM 875 O O . SER A 1 113 ? 15.860 4.747 -9.386 1.00 93.62 113 SER A O 1
ATOM 877 N N . ILE A 1 114 ? 16.307 6.871 -8.848 1.00 92.19 114 ILE A N 1
ATOM 878 C CA . ILE A 1 114 ? 16.398 7.290 -10.256 1.00 92.19 114 ILE A CA 1
ATOM 879 C C . ILE A 1 114 ? 17.646 6.709 -10.941 1.00 92.19 114 ILE A C 1
ATOM 881 O O . ILE A 1 114 ? 17.663 6.551 -12.155 1.00 92.19 114 ILE A O 1
ATOM 885 N N . ASN A 1 115 ? 18.656 6.341 -10.145 1.00 91.69 115 ASN A N 1
ATOM 886 C CA . ASN A 1 115 ? 19.905 5.735 -10.601 1.00 91.69 115 ASN A CA 1
ATOM 887 C C . ASN A 1 115 ? 19.837 4.198 -10.657 1.00 91.69 115 ASN A C 1
ATOM 889 O O . ASN A 1 115 ? 20.857 3.553 -10.902 1.00 91.69 115 ASN A O 1
ATOM 893 N N . ASP A 1 116 ? 18.675 3.592 -10.386 1.00 90.06 116 ASP A N 1
ATOM 894 C CA . ASP A 1 116 ? 18.487 2.169 -10.663 1.00 90.06 116 ASP A CA 1
ATOM 895 C C . ASP A 1 116 ? 18.616 1.922 -12.176 1.00 90.06 116 ASP A C 1
ATOM 897 O O . ASP A 1 116 ? 18.406 2.812 -12.999 1.00 90.06 116 ASP A O 1
ATOM 901 N N . LYS A 1 117 ? 18.972 0.693 -12.561 1.00 91.44 117 LYS A N 1
ATOM 902 C CA . LYS A 1 117 ? 19.228 0.315 -13.959 1.00 91.44 117 LYS A CA 1
ATOM 903 C C . LYS A 1 117 ? 17.947 0.210 -14.799 1.00 91.44 117 LYS A C 1
ATOM 905 O O . LYS A 1 117 ? 17.606 -0.873 -15.270 1.00 91.44 117 LYS A O 1
ATOM 910 N N . CYS A 1 118 ? 17.201 1.300 -14.941 1.00 93.00 118 CYS A N 1
ATOM 911 C CA . CYS A 1 118 ? 16.114 1.376 -15.905 1.00 93.00 118 CYS A CA 1
ATOM 912 C C . CYS A 1 118 ? 16.654 1.667 -17.294 1.00 93.00 118 CYS A C 1
ATOM 914 O O . CYS A 1 118 ? 17.565 2.473 -17.475 1.00 93.00 118 CYS A O 1
ATOM 916 N N . SER A 1 119 ? 16.047 1.019 -18.277 1.00 90.75 119 SER A N 1
ATOM 917 C CA . SER A 1 119 ? 16.424 1.189 -19.673 1.00 90.75 119 SER A CA 1
ATOM 918 C C . SER A 1 119 ? 15.493 2.202 -20.338 1.00 90.75 119 SER A C 1
ATOM 920 O O . SER A 1 119 ? 14.278 2.133 -20.171 1.00 90.75 119 SER A O 1
ATOM 922 N N . SER A 1 120 ? 16.051 3.145 -21.103 1.00 87.81 120 SER A N 1
ATOM 923 C CA . SER A 1 120 ? 15.267 4.125 -21.876 1.00 87.81 120 SER A CA 1
ATOM 924 C C . SER A 1 120 ? 14.569 3.507 -23.092 1.00 87.81 120 SER A C 1
ATOM 926 O O . SER A 1 120 ? 13.591 4.052 -23.594 1.00 87.81 120 SER A O 1
ATOM 928 N N . SER A 1 121 ? 15.058 2.358 -23.562 1.00 90.12 121 SER A N 1
ATOM 929 C CA . SER A 1 121 ? 14.457 1.563 -24.631 1.00 90.12 121 SER A CA 1
ATOM 930 C C . SER A 1 121 ? 14.613 0.073 -24.322 1.00 90.12 121 SER A C 1
ATOM 932 O O . SER A 1 121 ? 15.551 -0.332 -23.639 1.00 90.12 121 SER A O 1
ATOM 934 N N . CYS A 1 122 ? 13.684 -0.750 -24.806 1.00 93.62 122 CYS A N 1
ATOM 935 C CA . CYS A 1 122 ? 13.686 -2.198 -24.610 1.00 93.62 122 CYS A CA 1
ATOM 936 C C . CYS A 1 122 ? 13.473 -2.890 -25.960 1.00 93.62 122 CYS A C 1
ATOM 938 O O . CYS A 1 122 ? 12.575 -2.523 -26.717 1.00 93.62 122 CYS A O 1
ATOM 940 N N . ASN A 1 123 ? 14.291 -3.903 -26.260 1.00 92.50 123 ASN A N 1
ATOM 941 C CA . ASN A 1 123 ? 14.161 -4.731 -27.458 1.00 92.50 123 ASN A CA 1
ATOM 942 C C . ASN A 1 123 ? 14.083 -6.213 -27.069 1.00 92.50 123 ASN A C 1
ATOM 944 O O . ASN A 1 123 ? 14.911 -6.705 -26.296 1.00 92.50 123 ASN A O 1
ATOM 948 N N . TYR A 1 124 ? 13.104 -6.928 -27.629 1.00 94.25 124 TYR A N 1
ATOM 949 C CA . TYR A 1 124 ? 12.898 -8.352 -27.369 1.00 94.25 124 TYR A CA 1
ATOM 950 C C . TYR A 1 124 ? 14.028 -9.231 -27.930 1.00 94.25 124 TYR A C 1
ATOM 952 O O . TYR A 1 124 ? 14.301 -10.297 -27.383 1.00 94.25 124 TYR A O 1
ATOM 960 N N . LYS A 1 125 ? 14.716 -8.795 -28.994 1.00 95.94 125 LYS A N 1
ATOM 961 C CA . LYS A 1 125 ? 15.811 -9.554 -29.616 1.00 95.94 125 LYS A CA 1
ATOM 962 C C . LYS A 1 125 ? 17.048 -9.612 -28.707 1.00 95.94 125 LYS A C 1
ATOM 964 O O . LYS A 1 125 ? 17.344 -8.673 -27.964 1.00 95.94 125 LYS A O 1
ATOM 969 N N . GLY A 1 126 ? 17.811 -10.700 -28.811 1.00 93.75 126 GLY A N 1
ATOM 970 C CA . GLY A 1 126 ? 19.078 -10.899 -28.093 1.00 93.75 126 GLY A CA 1
ATOM 971 C C . GLY A 1 126 ? 18.922 -11.380 -26.645 1.00 93.75 126 GLY A C 1
ATOM 972 O O . GLY A 1 126 ? 17.814 -11.516 -26.131 1.00 93.75 126 GLY A O 1
ATOM 973 N N . LYS A 1 127 ? 20.054 -11.628 -25.972 1.00 94.75 127 LYS A N 1
ATOM 974 C CA . LYS A 1 127 ? 20.102 -12.207 -24.616 1.00 94.75 127 LYS A CA 1
ATOM 975 C C . LYS A 1 127 ? 19.318 -11.361 -23.602 1.00 94.75 127 LYS A C 1
ATOM 977 O O . LYS A 1 127 ? 19.300 -10.131 -23.686 1.00 94.75 127 LYS A O 1
ATOM 982 N N . PHE A 1 128 ? 18.644 -12.029 -22.671 1.00 94.38 128 PHE A N 1
ATOM 983 C CA . PHE A 1 128 ? 17.896 -11.398 -21.585 1.00 94.38 128 PHE A CA 1
ATOM 984 C C . PHE A 1 128 ? 18.787 -11.164 -20.357 1.00 94.38 128 PHE A C 1
ATOM 986 O O . PHE A 1 128 ? 19.590 -12.027 -20.001 1.00 94.38 128 PHE A O 1
ATOM 993 N N . PHE A 1 129 ? 18.582 -10.020 -19.698 1.00 92.44 129 PHE A N 1
ATOM 994 C CA . PHE A 1 129 ? 19.097 -9.703 -18.366 1.00 92.44 129 PHE A CA 1
ATOM 995 C C . PHE A 1 129 ? 17.986 -9.010 -17.557 1.00 92.44 129 PHE A C 1
ATOM 997 O O . PHE A 1 129 ? 17.181 -8.293 -18.159 1.00 92.44 129 PHE A O 1
ATOM 1004 N N . PRO A 1 130 ? 17.922 -9.178 -16.222 1.00 92.00 130 PRO A N 1
ATOM 1005 C CA . PRO A 1 130 ? 16.835 -8.625 -15.401 1.00 92.00 130 PRO A CA 1
ATOM 1006 C C . PRO A 1 130 ? 16.662 -7.096 -15.462 1.00 92.00 130 PRO A C 1
ATOM 1008 O O . PRO A 1 130 ? 15.596 -6.579 -15.135 1.00 92.00 130 PRO A O 1
ATOM 1011 N N . ASP A 1 131 ? 17.700 -6.360 -15.849 1.00 92.50 131 ASP A N 1
ATOM 1012 C CA . ASP A 1 131 ? 17.736 -4.902 -16.005 1.00 92.50 131 ASP A CA 1
ATOM 1013 C C . ASP A 1 131 ? 17.495 -4.424 -17.451 1.00 92.50 131 ASP A C 1
ATOM 1015 O O . ASP A 1 131 ? 17.200 -3.249 -17.669 1.00 92.50 131 ASP A O 1
ATOM 1019 N N . LYS A 1 132 ? 17.510 -5.331 -18.440 1.00 93.44 132 LYS A N 1
ATOM 1020 C CA . LYS A 1 132 ? 17.388 -5.011 -19.878 1.00 93.44 132 LYS A CA 1
ATOM 1021 C C . LYS A 1 132 ? 16.144 -4.192 -20.231 1.00 93.44 132 LYS A C 1
ATOM 1023 O O . LYS A 1 132 ? 16.180 -3.374 -21.141 1.00 93.44 132 LYS A O 1
ATOM 1028 N N . CYS A 1 133 ? 15.034 -4.448 -19.547 1.00 94.44 133 CYS A N 1
ATOM 1029 C CA . CYS A 1 133 ? 13.746 -3.800 -19.805 1.00 94.44 133 CYS A CA 1
ATOM 1030 C C . CYS A 1 133 ? 13.094 -3.303 -18.513 1.00 94.44 133 CYS A C 1
ATOM 1032 O O . CYS A 1 133 ? 11.872 -3.248 -18.406 1.00 94.44 133 CYS A O 1
ATOM 1034 N N . ARG A 1 134 ? 13.906 -2.990 -17.497 1.00 94.25 134 ARG A N 1
ATOM 1035 C CA . ARG A 1 134 ? 13.402 -2.486 -16.221 1.00 94.25 134 ARG A CA 1
ATOM 1036 C C . ARG A 1 134 ? 12.840 -1.073 -16.395 1.00 94.25 134 ARG A C 1
ATOM 1038 O O . ARG A 1 134 ? 13.472 -0.221 -17.017 1.00 94.25 134 ARG A O 1
ATOM 1045 N N . THR A 1 135 ? 11.679 -0.836 -15.794 1.00 94.06 135 THR A N 1
ATOM 1046 C CA . THR A 1 135 ? 10.962 0.446 -15.776 1.00 94.06 135 THR A CA 1
ATOM 1047 C C . THR A 1 135 ? 10.612 0.849 -14.340 1.00 94.06 135 THR A C 1
ATOM 1049 O 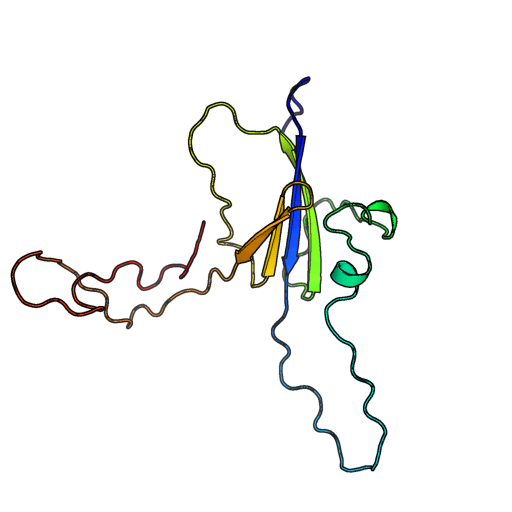O . THR A 1 135 ? 10.774 0.056 -13.414 1.00 94.06 135 THR A O 1
ATOM 1052 N N . GLY A 1 136 ? 10.107 2.073 -14.148 1.00 92.88 136 GLY A N 1
ATOM 1053 C CA . GLY A 1 136 ? 9.630 2.541 -12.838 1.00 92.88 136 GLY A CA 1
ATOM 1054 C C . GLY A 1 136 ? 10.722 3.064 -11.898 1.00 92.88 136 GLY A C 1
ATOM 1055 O O . GLY A 1 136 ? 10.533 3.075 -10.683 1.00 92.88 136 GLY A O 1
ATOM 1056 N N . CYS A 1 137 ? 11.869 3.491 -12.431 1.00 94.81 137 CYS A N 1
ATOM 1057 C CA . CYS A 1 137 ? 12.888 4.188 -11.644 1.00 94.81 137 CYS A CA 1
ATOM 1058 C C . CYS A 1 137 ? 12.382 5.567 -11.215 1.00 94.81 137 CYS A C 1
ATOM 1060 O O . CYS A 1 137 ? 11.767 6.280 -12.004 1.00 94.81 137 CYS A O 1
ATOM 1062 N N . GLY A 1 138 ? 12.634 5.939 -9.961 1.00 94.12 138 GLY A N 1
ATOM 1063 C CA . GLY A 1 138 ? 12.095 7.160 -9.366 1.00 94.12 138 GLY A CA 1
ATOM 1064 C C . GLY A 1 138 ? 10.618 7.075 -8.964 1.00 94.12 138 GLY A C 1
ATOM 1065 O O . GLY A 1 138 ? 10.104 8.037 -8.399 1.00 94.12 138 GLY A O 1
ATOM 1066 N N . GLU A 1 139 ? 9.945 5.947 -9.188 1.00 94.75 139 GLU A N 1
ATOM 1067 C CA . GLU A 1 139 ? 8.545 5.726 -8.809 1.00 94.75 139 GLU A CA 1
ATOM 1068 C C . GLU A 1 139 ? 8.435 4.821 -7.570 1.00 94.75 139 GLU A C 1
ATOM 1070 O O . GLU A 1 139 ? 9.410 4.162 -7.191 1.00 94.75 139 GLU A O 1
ATOM 1075 N N . PRO A 1 140 ? 7.275 4.771 -6.887 1.00 94.94 140 PRO A N 1
ATOM 1076 C CA . PRO A 1 140 ? 7.041 3.773 -5.852 1.00 94.94 140 PRO A CA 1
ATOM 1077 C C . PRO A 1 140 ? 7.260 2.352 -6.389 1.00 94.94 140 PRO A C 1
ATOM 1079 O O . PRO A 1 140 ? 6.689 1.981 -7.411 1.00 94.94 140 PRO A O 1
ATOM 1082 N N . THR A 1 141 ? 8.032 1.536 -5.668 1.00 93.50 141 THR A N 1
ATOM 1083 C CA . THR A 1 141 ? 8.308 0.129 -6.010 1.00 93.50 141 THR A CA 1
ATOM 1084 C C . THR A 1 141 ? 7.036 -0.703 -6.149 1.00 93.50 141 THR A C 1
ATOM 1086 O O . THR A 1 141 ? 7.010 -1.664 -6.909 1.00 93.50 141 THR A O 1
ATOM 1089 N N . GLN A 1 142 ? 5.985 -0.322 -5.422 1.00 94.56 142 GLN A N 1
ATOM 1090 C CA . GLN A 1 142 ? 4.629 -0.824 -5.576 1.00 94.56 142 GLN A CA 1
ATOM 1091 C C . GLN A 1 142 ? 3.652 0.273 -5.150 1.00 94.56 142 GLN A C 1
ATOM 1093 O O . GLN A 1 142 ? 3.684 0.709 -4.001 1.00 94.56 142 GLN A O 1
ATOM 1098 N N . ARG A 1 143 ? 2.801 0.736 -6.070 1.00 93.50 143 ARG A N 1
ATOM 1099 C CA . ARG A 1 143 ? 1.768 1.744 -5.780 1.00 93.50 143 ARG A CA 1
ATOM 1100 C C . ARG A 1 143 ? 0.392 1.133 -5.520 1.00 93.50 143 ARG A C 1
ATOM 1102 O O . ARG A 1 143 ? -0.318 1.653 -4.663 1.00 93.50 143 ARG A O 1
ATOM 1109 N N . TRP A 1 144 ? 0.047 0.092 -6.274 1.00 91.94 144 TRP A N 1
ATOM 1110 C CA . TRP A 1 144 ? -1.250 -0.582 -6.256 1.00 91.94 144 TRP A CA 1
ATOM 1111 C C . TRP A 1 144 ? -1.144 -2.011 -5.726 1.00 91.94 144 TRP A C 1
ATOM 1113 O O . TRP A 1 144 ? -0.052 -2.622 -5.871 1.00 91.94 144 TRP A O 1
#

Foldseek 3Di:
DDDDDPDFDKKKKKKWAADDDDDDPDDDDDPDDDDDDDDAPCVVCLCLEPSVVVDDDDDDPDDDPPDHGDMDMDIDGDDDDDDDDDDQCCRGAWTWMHIHSHTPGIDHQDFAALPPLADPDADPDDDDDPSRHDDRHRGGPDGD

Sequence (144 aa):
MLRRPRGGRLDRFNLDRSGSTPGGPGAGRNQGEVEALIGLEGEHLRIYSNGIDNVKWITPSLPPKDQALTWYMVVVDAPKGTEPVGLDMKYMGKGQAWLNGKAIGRFWPRKSSINDKCSSSCNYKGKFFPDKCRTGCGEPTQRW

Secondary structure (DSSP, 8-state):
--PPPSSPPEEEEEEEEE-----PPP------------S-HHHHTTTTTTTGGGS-----SSPPPS-SSEEEEEEEEPPSSSS------TT--EEEEEETTEEEEEE--PBPPTTS---SS--SSS---TTTT---TTSBS---